Protein AF-A0A941WCB5-F1 (afdb_monomer_lite)

Foldseek 3Di:
DDFQEAEDLDPVSLVVCLVVPGQEYEFEACVQDPPVPRPGDHLVRLLVSQVVSVVRNHAYEYEREHDADPVCLVVVLVSVVSSVVSPHQAYEYPDVVSVVVSCVVPVPHHYHD

Sequence (113 aa):
MLELLSPAGNRESFCAAVDSGANAVYLGLKDFSARKNAGNFTIEELADCVRYAELFDVKVYVAVNTLVKDDEVCPLLRAVGESAAAGVHAFILQDAVLGKKIKALYPELTLHL

Radius of gyration: 13.28 Å; chains: 1; bounding box: 33×26×35 Å

Secondary structure (DSSP, 8-state):
----EEEESSHHHHHHHHHTT-SEEEEEBTTS-S-TTS--B-HHHHHHHHHHHHTTT-EEEEEE-S---TTTHHHHHHHHHHHHHTT--EEEES-HHHHHHHHHH-TT--EE-

Structure (mmCIF, N/CA/C/O backbone):
data_AF-A0A941WCB5-F1
#
_entry.id   AF-A0A941WCB5-F1
#
loop_
_atom_site.group_PDB
_atom_site.id
_atom_site.type_symbol
_atom_site.label_atom_id
_atom_site.label_alt_id
_atom_site.label_comp_id
_atom_site.label_asym_id
_atom_site.label_entity_id
_atom_site.label_seq_id
_atom_site.pdbx_PDB_ins_code
_atom_site.Cartn_x
_atom_site.Cartn_y
_atom_site.Cartn_z
_atom_site.occupancy
_atom_site.B_iso_or_equiv
_atom_site.auth_seq_id
_atom_site.auth_comp_id
_atom_site.auth_asym_id
_atom_site.auth_atom_id
_atom_site.pdbx_PDB_model_num
ATOM 1 N N . MET A 1 1 ? -20.413 3.830 2.139 1.00 63.81 1 MET A N 1
ATOM 2 C CA . MET A 1 1 ? -19.938 4.597 3.311 1.00 63.81 1 MET A CA 1
ATOM 3 C C . MET A 1 1 ? -18.924 5.610 2.815 1.00 63.81 1 MET A C 1
ATOM 5 O O . MET A 1 1 ? -18.231 5.300 1.855 1.00 63.81 1 MET A O 1
ATOM 9 N N . LEU A 1 2 ? -18.900 6.811 3.387 1.00 87.38 2 LEU A N 1
ATOM 10 C CA . LEU A 1 2 ? -17.943 7.850 3.009 1.00 87.38 2 LEU A CA 1
ATOM 11 C C . LEU A 1 2 ? -16.543 7.481 3.525 1.00 87.38 2 LEU A C 1
ATOM 13 O O . LEU A 1 2 ? -16.406 7.074 4.679 1.00 87.38 2 LEU A O 1
ATOM 17 N N . GLU A 1 3 ? -15.527 7.615 2.678 1.00 92.06 3 GLU A N 1
ATOM 18 C CA . GLU A 1 3 ? -14.125 7.404 3.042 1.00 92.06 3 GLU A CA 1
ATOM 19 C C . GLU A 1 3 ? -13.416 8.758 3.167 1.00 92.06 3 GLU A C 1
ATOM 21 O O . GLU A 1 3 ? -13.463 9.580 2.252 1.00 92.06 3 GLU A O 1
ATOM 26 N N . LEU A 1 4 ? -12.779 8.990 4.313 1.00 95.44 4 LEU A N 1
ATOM 27 C CA . LEU A 1 4 ? -11.841 10.074 4.557 1.00 95.44 4 LEU A CA 1
ATOM 28 C C . LEU A 1 4 ? -10.427 9.518 4.370 1.00 95.44 4 LEU A C 1
ATOM 30 O O . LEU A 1 4 ? -9.781 9.079 5.322 1.00 95.44 4 LEU A O 1
ATOM 34 N N . LEU A 1 5 ? -9.988 9.508 3.112 1.00 97.06 5 LEU A N 1
ATOM 35 C CA . LEU A 1 5 ? -8.699 8.973 2.696 1.00 97.06 5 LEU A CA 1
ATOM 36 C C . LEU A 1 5 ? -7.595 10.030 2.837 1.00 97.06 5 LEU A C 1
ATOM 38 O O . LEU A 1 5 ? -7.583 11.022 2.104 1.00 97.06 5 LEU A O 1
ATOM 42 N N . SER A 1 6 ? -6.645 9.803 3.744 1.00 97.25 6 SER A N 1
ATOM 43 C CA . SER A 1 6 ? -5.532 10.728 3.993 1.00 97.25 6 SER A CA 1
ATOM 44 C C . SER A 1 6 ? -4.208 10.240 3.379 1.00 97.25 6 SER A C 1
ATOM 46 O O . SER A 1 6 ? -3.919 9.043 3.428 1.00 97.25 6 SER A O 1
ATOM 48 N N . PRO A 1 7 ? -3.371 11.120 2.797 1.00 95.44 7 PRO A N 1
ATOM 49 C CA . PRO A 1 7 ? -2.013 10.771 2.385 1.00 95.44 7 PRO A CA 1
ATOM 50 C C . PRO A 1 7 ? -1.046 10.672 3.569 1.00 95.44 7 PRO A C 1
ATOM 52 O O . PRO A 1 7 ? -1.016 11.554 4.425 1.00 95.44 7 PRO A O 1
ATOM 55 N N . ALA A 1 8 ? -0.137 9.700 3.521 1.00 94.88 8 ALA A N 1
ATOM 56 C CA . ALA A 1 8 ? 1.017 9.622 4.410 1.00 94.88 8 ALA A CA 1
ATOM 57 C C . ALA A 1 8 ? 2.326 9.522 3.613 1.00 94.88 8 ALA A C 1
ATOM 59 O O . ALA A 1 8 ? 2.521 8.624 2.794 1.00 94.88 8 ALA A O 1
ATOM 60 N N . GLY A 1 9 ? 3.243 10.462 3.855 1.00 91.88 9 GLY A N 1
ATOM 61 C CA . GLY A 1 9 ? 4.572 10.486 3.227 1.00 91.88 9 GLY A CA 1
ATOM 62 C C . GLY A 1 9 ? 5.674 9.851 4.079 1.00 91.88 9 GLY A C 1
ATOM 63 O O . GLY A 1 9 ? 6.772 9.610 3.580 1.00 91.88 9 GLY A O 1
ATOM 64 N N . ASN A 1 10 ? 5.394 9.627 5.361 1.00 92.56 10 ASN A N 1
ATOM 65 C CA . ASN A 1 10 ? 6.266 9.000 6.350 1.00 92.56 10 ASN A CA 1
ATOM 66 C C . ASN A 1 10 ? 5.425 8.485 7.533 1.00 92.56 10 ASN A C 1
ATOM 68 O O . ASN A 1 10 ? 4.228 8.777 7.628 1.00 92.56 10 ASN A O 1
ATOM 72 N N . ARG A 1 11 ? 6.052 7.749 8.455 1.00 94.12 11 ARG A N 1
ATOM 73 C CA . ARG A 1 11 ? 5.361 7.147 9.603 1.00 94.12 11 ARG A CA 1
ATOM 74 C C . ARG A 1 11 ? 4.683 8.163 10.527 1.00 94.12 11 ARG A C 1
ATOM 76 O O . ARG A 1 11 ? 3.586 7.900 10.996 1.00 94.12 11 ARG A O 1
ATOM 83 N N . GLU A 1 12 ? 5.293 9.324 10.754 1.00 95.25 12 GLU A N 1
ATOM 84 C CA . GLU A 1 12 ? 4.706 10.372 11.599 1.00 95.25 12 GLU A CA 1
ATOM 85 C C . GLU A 1 12 ? 3.388 10.890 11.007 1.00 95.25 12 GLU A C 1
ATOM 87 O O . GLU A 1 12 ? 2.368 10.920 11.689 1.00 95.25 12 GLU A O 1
ATOM 92 N N . SER A 1 13 ? 3.376 11.196 9.705 1.00 96.06 13 SER A N 1
ATOM 93 C CA . SER A 1 13 ? 2.158 11.598 8.991 1.00 96.06 13 SER A CA 1
ATOM 94 C C . SER A 1 13 ? 1.107 10.487 8.923 1.00 96.06 13 SER A C 1
ATOM 96 O O . SER A 1 13 ? -0.084 10.782 8.941 1.00 96.06 13 SER A O 1
ATOM 98 N N . PHE A 1 14 ? 1.532 9.218 8.883 1.00 97.62 14 PHE A N 1
ATOM 99 C CA . PHE A 1 14 ? 0.625 8.073 8.936 1.00 97.62 14 PHE A CA 1
ATOM 100 C C . PHE A 1 14 ? -0.111 8.016 10.275 1.00 97.62 14 PHE A C 1
ATOM 102 O O . PHE A 1 14 ? -1.339 8.005 10.291 1.00 97.62 14 PHE A O 1
ATOM 109 N N . CYS A 1 15 ? 0.626 8.047 11.392 1.00 97.19 15 CYS A N 1
ATOM 110 C CA . CYS A 1 15 ? 0.020 8.049 12.723 1.00 97.19 15 CYS A CA 1
ATOM 111 C C . CYS A 1 15 ? -0.876 9.274 12.920 1.00 97.19 15 CYS A C 1
ATOM 113 O O . CYS A 1 15 ? -2.023 9.126 13.319 1.00 97.19 15 CYS A O 1
ATOM 115 N N . ALA A 1 16 ? -0.412 10.464 12.523 1.00 97.75 16 ALA A N 1
ATOM 116 C CA . ALA A 1 16 ? -1.207 11.684 12.624 1.00 97.75 16 ALA A CA 1
ATOM 117 C C . ALA A 1 16 ? -2.533 11.598 11.847 1.00 97.75 16 ALA A C 1
ATOM 119 O O . ALA A 1 16 ? -3.548 12.113 12.313 1.00 97.75 16 ALA A O 1
ATOM 120 N N . ALA A 1 17 ? -2.550 10.948 10.678 1.00 98.12 17 ALA A N 1
ATOM 121 C CA . ALA A 1 17 ? -3.775 10.737 9.910 1.00 98.12 17 ALA A CA 1
ATOM 122 C C . ALA A 1 17 ? -4.763 9.812 10.638 1.00 98.12 17 ALA A C 1
ATOM 124 O O . ALA A 1 17 ? -5.948 10.139 10.713 1.00 98.12 17 ALA A O 1
ATOM 125 N N . VAL A 1 18 ? -4.271 8.699 11.192 1.00 97.69 18 VAL A N 1
ATOM 126 C CA . VAL A 1 18 ? -5.074 7.761 11.995 1.00 97.69 18 VAL A CA 1
ATOM 127 C C . VAL A 1 18 ? -5.637 8.470 13.230 1.00 97.69 18 VAL A C 1
ATOM 129 O O . VAL A 1 18 ? -6.850 8.489 13.429 1.00 97.69 18 VAL A O 1
ATOM 132 N N . ASP A 1 19 ? -4.781 9.151 13.994 1.00 96.50 19 ASP A N 1
ATOM 133 C CA . ASP A 1 19 ? -5.152 9.875 15.216 1.00 96.50 19 ASP A CA 1
ATOM 134 C C . ASP A 1 19 ? -6.148 11.019 14.947 1.00 96.50 19 ASP A C 1
ATOM 136 O O . ASP A 1 19 ? -6.937 11.389 15.818 1.00 96.50 19 ASP A O 1
ATOM 140 N N . SER A 1 20 ? -6.149 11.568 13.727 1.00 96.88 20 SER A N 1
ATOM 141 C CA . SER A 1 20 ? -7.076 12.625 13.297 1.00 96.88 20 SER A CA 1
ATOM 142 C C . SER A 1 20 ? -8.417 12.100 12.767 1.00 96.88 20 SER A C 1
ATOM 144 O O . SER A 1 20 ? -9.243 12.892 12.311 1.00 96.88 20 SER A O 1
ATOM 146 N N . GLY A 1 21 ? -8.656 10.785 12.811 1.00 95.62 21 GLY A N 1
ATOM 147 C CA . GLY A 1 21 ? -9.932 10.175 12.431 1.00 95.62 21 GLY A CA 1
ATOM 148 C C . GLY A 1 21 ? -10.075 9.837 10.945 1.00 95.62 21 GLY A C 1
ATOM 149 O O . GLY A 1 21 ? -11.202 9.696 10.461 1.00 95.62 21 GLY A O 1
ATOM 150 N N . ALA A 1 22 ? -8.971 9.708 10.201 1.00 97.88 22 ALA A N 1
ATOM 151 C CA . ALA A 1 22 ? -9.023 9.110 8.869 1.00 97.88 22 ALA A CA 1
ATOM 152 C C . ALA A 1 22 ? -9.460 7.641 8.977 1.00 97.88 22 ALA A C 1
ATOM 154 O O . ALA A 1 22 ? -8.928 6.901 9.797 1.00 97.88 22 ALA A O 1
ATOM 155 N N . ASN A 1 23 ? -10.398 7.206 8.132 1.00 97.44 23 ASN A N 1
ATOM 156 C CA . ASN A 1 23 ? -10.813 5.796 8.061 1.00 97.44 23 ASN A CA 1
ATOM 157 C C . ASN A 1 23 ? -10.105 5.020 6.936 1.00 97.44 23 ASN A C 1
ATOM 159 O O . ASN A 1 23 ? -10.258 3.804 6.817 1.00 97.44 23 ASN A O 1
ATOM 163 N N . ALA A 1 24 ? -9.292 5.711 6.136 1.00 98.25 24 ALA A N 1
ATOM 164 C CA . ALA A 1 24 ? -8.320 5.102 5.249 1.00 98.25 24 ALA A CA 1
ATOM 165 C C . ALA A 1 24 ? -7.085 6.003 5.118 1.00 98.25 24 ALA A C 1
ATOM 167 O O . ALA A 1 24 ? -7.182 7.233 5.126 1.00 98.25 24 ALA A O 1
ATOM 168 N N . VAL A 1 25 ? -5.914 5.397 4.953 1.00 98.12 25 VAL A N 1
ATOM 169 C CA . VAL A 1 25 ? -4.653 6.102 4.711 1.00 98.12 25 VAL A CA 1
ATOM 170 C C . VAL A 1 25 ? -3.944 5.451 3.533 1.00 98.12 25 VAL A C 1
ATOM 172 O O . VAL A 1 25 ? -3.847 4.226 3.464 1.00 98.12 25 VAL A O 1
ATOM 175 N N . TYR A 1 26 ? -3.430 6.257 2.604 1.00 96.38 26 TYR A N 1
ATOM 176 C CA . TYR A 1 26 ? -2.576 5.752 1.531 1.00 96.38 26 TYR A CA 1
ATOM 177 C C . TYR A 1 26 ? -1.139 6.229 1.671 1.00 96.38 26 TYR A C 1
ATOM 179 O O . TYR A 1 26 ? -0.870 7.351 2.103 1.00 96.38 26 TYR A O 1
ATOM 187 N N . LEU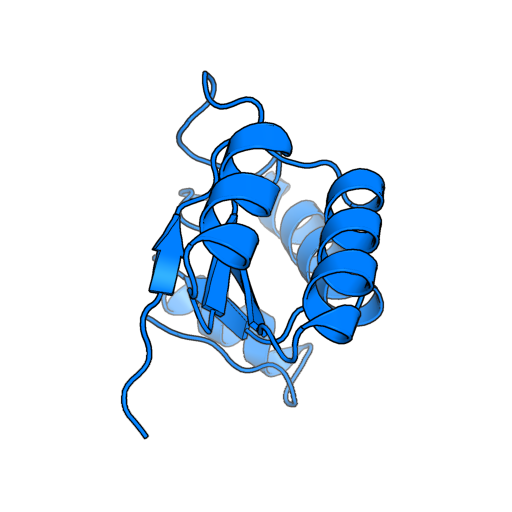 A 1 27 ? -0.215 5.375 1.246 1.00 95.50 27 LEU A N 1
ATOM 188 C CA . LEU A 1 27 ? 1.218 5.631 1.281 1.00 95.50 27 LEU A CA 1
ATOM 189 C C . LEU A 1 27 ? 1.916 5.096 0.028 1.00 95.50 27 LEU A C 1
ATOM 191 O O . LEU A 1 27 ? 1.330 4.339 -0.742 1.00 95.50 27 LEU A O 1
ATOM 195 N N . GLY A 1 28 ? 3.165 5.503 -0.196 1.00 92.81 28 GLY A N 1
ATOM 196 C CA . GLY A 1 28 ? 3.989 5.030 -1.312 1.00 92.81 28 GLY A CA 1
ATOM 197 C C . GLY A 1 28 ? 5.166 4.172 -0.846 1.00 92.81 28 GLY A C 1
ATOM 198 O O . GLY A 1 28 ? 5.763 4.442 0.198 1.00 92.81 28 GLY A O 1
ATOM 199 N N . LEU A 1 29 ? 5.535 3.172 -1.648 1.00 89.75 29 LEU A N 1
ATOM 200 C CA . LEU A 1 29 ? 6.754 2.386 -1.434 1.00 89.75 29 LEU A CA 1
ATOM 201 C C . LEU A 1 29 ? 7.995 3.150 -1.908 1.00 89.75 29 LEU A C 1
ATOM 203 O O . LEU A 1 29 ? 7.928 3.890 -2.892 1.00 89.75 29 LEU A O 1
ATOM 207 N N . LYS A 1 30 ? 9.136 2.952 -1.234 1.00 84.50 30 LYS A N 1
ATOM 208 C CA . LYS A 1 30 ? 10.405 3.642 -1.552 1.00 84.50 30 LYS A CA 1
ATOM 209 C C . LYS A 1 30 ? 10.850 3.438 -3.003 1.00 84.50 30 LYS A C 1
ATOM 211 O O . LYS A 1 30 ? 11.223 4.412 -3.653 1.00 84.50 30 LYS A O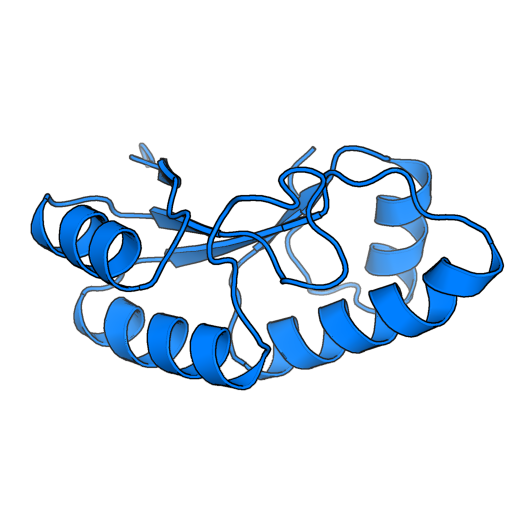 1
ATOM 216 N N . ASP A 1 31 ? 10.727 2.220 -3.519 1.00 74.69 31 ASP A N 1
ATOM 217 C CA . ASP A 1 31 ? 11.233 1.863 -4.852 1.00 74.69 31 ASP A CA 1
ATOM 218 C C . ASP A 1 31 ? 10.266 2.205 -5.999 1.00 74.69 31 ASP A C 1
ATOM 220 O O . ASP A 1 31 ? 10.665 2.220 -7.160 1.00 74.69 31 ASP A O 1
ATOM 224 N N . PHE A 1 32 ? 9.000 2.521 -5.694 1.00 73.94 32 PHE A N 1
ATOM 225 C CA . PHE A 1 32 ? 7.934 2.649 -6.702 1.00 73.94 32 PHE A CA 1
ATOM 226 C C . PHE A 1 32 ? 7.047 3.887 -6.515 1.00 73.94 32 PHE A C 1
ATOM 228 O O . PHE A 1 32 ? 5.908 3.921 -6.986 1.00 73.94 32 PHE A O 1
ATOM 235 N N . SER A 1 33 ? 7.574 4.927 -5.864 1.00 64.31 33 SER A N 1
ATOM 236 C CA . SER A 1 33 ? 6.916 6.226 -5.683 1.00 64.31 33 SER A CA 1
ATOM 237 C C . SER A 1 33 ? 7.599 7.313 -6.516 1.00 64.31 33 SER A C 1
ATOM 239 O O . SER A 1 33 ? 8.807 7.537 -6.415 1.00 64.31 33 SER A O 1
ATOM 241 N N . ALA A 1 34 ? 6.814 8.071 -7.288 1.00 58.06 34 ALA A N 1
ATOM 242 C CA . ALA A 1 34 ? 7.311 9.213 -8.060 1.00 58.06 34 ALA A CA 1
ATOM 243 C C . ALA A 1 34 ? 7.859 10.346 -7.163 1.00 58.06 34 ALA A C 1
ATOM 245 O O . ALA A 1 34 ? 8.623 11.202 -7.617 1.00 58.06 34 ALA A O 1
ATOM 246 N N . ARG A 1 35 ? 7.502 10.358 -5.869 1.00 58.84 35 ARG A N 1
ATOM 247 C CA . ARG A 1 35 ? 8.029 11.308 -4.880 1.00 58.84 35 ARG A CA 1
ATOM 248 C C . ARG A 1 35 ? 9.316 10.761 -4.261 1.00 58.84 35 ARG A C 1
ATOM 250 O O . ARG A 1 35 ? 9.311 10.313 -3.118 1.00 58.84 35 ARG A O 1
ATOM 257 N N . LYS A 1 36 ? 10.432 10.879 -4.988 1.00 51.09 36 LYS A N 1
ATOM 258 C CA . LYS A 1 36 ? 11.782 10.510 -4.507 1.00 51.09 36 LYS A CA 1
ATOM 259 C C . LYS A 1 36 ? 12.221 11.207 -3.204 1.00 51.09 36 LYS A C 1
ATOM 261 O O . LYS A 1 36 ? 13.129 10.716 -2.549 1.00 51.09 36 LYS A O 1
ATOM 266 N N . ASN A 1 37 ? 11.580 12.319 -2.826 1.00 51.41 37 ASN A N 1
ATOM 267 C CA . ASN A 1 37 ? 11.896 13.090 -1.613 1.00 51.41 37 ASN A CA 1
ATOM 268 C C . ASN A 1 37 ? 10.914 12.859 -0.445 1.00 51.41 37 ASN A C 1
ATOM 270 O O . ASN A 1 37 ? 11.061 13.494 0.597 1.00 51.41 37 ASN A O 1
ATOM 274 N N . ALA A 1 38 ? 9.890 12.013 -0.603 1.00 58.28 38 ALA A N 1
ATOM 275 C CA . ALA A 1 38 ? 9.062 11.588 0.525 1.00 58.28 38 ALA A CA 1
ATOM 276 C C . ALA A 1 38 ? 9.783 10.458 1.272 1.00 58.28 38 ALA A C 1
ATOM 278 O O . ALA A 1 38 ? 10.464 9.653 0.641 1.00 58.28 38 ALA A O 1
ATOM 279 N N . GLY A 1 39 ? 9.627 10.387 2.600 1.00 61.19 39 GLY A N 1
ATOM 280 C CA . GLY A 1 39 ? 10.234 9.326 3.412 1.00 61.19 39 GLY A CA 1
ATOM 281 C C . GLY A 1 39 ? 9.925 7.929 2.866 1.00 61.19 39 GLY A C 1
ATOM 282 O O . GLY A 1 39 ? 10.819 7.085 2.877 1.00 61.19 39 GLY A O 1
ATOM 283 N N . ASN A 1 40 ? 8.713 7.753 2.305 1.00 80.88 40 ASN A N 1
ATOM 284 C CA . ASN A 1 40 ? 8.162 6.520 1.731 1.00 80.88 40 ASN A CA 1
ATOM 285 C C . ASN A 1 40 ? 8.366 5.314 2.674 1.00 80.88 40 ASN A C 1
ATOM 287 O O . ASN A 1 40 ? 8.888 5.445 3.779 1.00 80.88 40 ASN A O 1
ATOM 291 N N . PHE A 1 41 ? 7.891 4.137 2.286 1.00 91.81 41 PHE A N 1
ATOM 292 C CA . PHE A 1 41 ? 7.892 2.974 3.173 1.00 91.81 41 PHE A CA 1
ATOM 293 C C . PHE A 1 41 ? 8.631 1.806 2.520 1.00 91.81 41 PHE A C 1
ATOM 295 O O . PHE A 1 41 ? 8.483 1.562 1.319 1.00 91.81 41 PHE A O 1
ATOM 302 N N . THR A 1 42 ? 9.458 1.101 3.293 1.00 93.56 42 THR A N 1
ATOM 303 C CA . THR A 1 42 ? 9.819 -0.285 2.968 1.00 93.56 42 THR A CA 1
ATOM 304 C C . THR A 1 42 ? 8.615 -1.196 3.217 1.00 93.56 42 THR A C 1
ATOM 306 O O . THR A 1 42 ? 7.615 -0.777 3.805 1.00 93.56 42 THR A O 1
ATOM 309 N N . ILE A 1 43 ? 8.702 -2.456 2.791 1.00 93.88 43 ILE A N 1
ATOM 310 C CA . ILE A 1 43 ? 7.659 -3.451 3.070 1.00 93.88 43 ILE A CA 1
ATOM 311 C C . ILE A 1 43 ? 7.510 -3.683 4.579 1.00 93.88 43 ILE A C 1
ATOM 313 O O . ILE A 1 43 ? 6.393 -3.817 5.071 1.00 93.88 43 ILE A O 1
ATOM 317 N N . GLU A 1 44 ? 8.610 -3.666 5.331 1.00 94.94 44 GLU A N 1
ATOM 318 C CA . GLU A 1 44 ? 8.591 -3.814 6.788 1.00 94.94 44 GLU A CA 1
ATOM 319 C C . GLU A 1 44 ? 7.888 -2.626 7.454 1.00 94.94 44 GLU A C 1
ATOM 321 O O . GLU A 1 44 ? 6.993 -2.815 8.277 1.00 94.94 44 GLU A O 1
ATOM 326 N N . GLU A 1 45 ? 8.228 -1.396 7.053 1.00 96.06 45 GLU A N 1
ATOM 327 C CA . GLU A 1 45 ? 7.578 -0.185 7.569 1.00 96.06 45 GLU A CA 1
ATOM 328 C C . GLU A 1 45 ? 6.086 -0.142 7.196 1.00 96.06 45 GLU A C 1
ATOM 330 O O . GLU A 1 45 ? 5.256 0.285 8.001 1.00 96.06 45 GLU A O 1
ATOM 335 N N . LEU A 1 46 ? 5.728 -0.609 5.995 1.00 97.00 46 LEU A N 1
ATOM 336 C CA . LEU A 1 46 ? 4.338 -0.780 5.575 1.00 97.00 46 LEU A CA 1
ATOM 337 C C . LEU A 1 46 ? 3.612 -1.788 6.475 1.00 97.00 46 LEU A C 1
ATOM 339 O O . LEU A 1 46 ? 2.521 -1.487 6.955 1.00 97.00 46 LEU A O 1
ATOM 343 N N . ALA A 1 47 ? 4.202 -2.955 6.732 1.00 97.62 47 ALA A N 1
ATOM 344 C CA . ALA A 1 47 ? 3.601 -3.970 7.593 1.00 97.62 47 ALA A CA 1
ATOM 345 C C . ALA A 1 47 ? 3.369 -3.434 9.014 1.00 97.62 47 ALA A C 1
ATOM 347 O O . ALA A 1 47 ? 2.348 -3.731 9.632 1.00 97.62 47 ALA A O 1
ATOM 348 N N . ASP A 1 48 ? 4.287 -2.621 9.539 1.00 97.88 48 ASP A N 1
ATOM 349 C CA . ASP A 1 48 ? 4.116 -1.939 10.826 1.00 97.88 48 ASP A CA 1
ATOM 350 C C . ASP A 1 48 ? 2.933 -0.963 10.806 1.00 97.88 48 ASP A C 1
ATOM 352 O O . ASP A 1 48 ? 2.170 -0.894 11.772 1.00 97.88 48 ASP A O 1
ATOM 356 N N . CYS A 1 49 ? 2.758 -0.233 9.702 1.00 97.94 49 CYS A N 1
ATOM 357 C CA . CYS A 1 49 ? 1.636 0.684 9.512 1.00 97.94 49 CYS A CA 1
ATOM 358 C C . CYS A 1 49 ? 0.298 -0.056 9.419 1.00 97.94 49 CYS A C 1
ATOM 360 O O . CYS A 1 49 ? -0.667 0.380 10.041 1.00 97.94 49 CYS A O 1
ATOM 362 N N . VAL A 1 50 ? 0.241 -1.188 8.706 1.00 98.31 50 VAL A N 1
ATOM 363 C CA . VAL A 1 50 ? -0.967 -2.028 8.631 1.00 98.31 50 VAL A CA 1
ATOM 364 C C . VAL A 1 50 ? -1.366 -2.522 10.019 1.00 98.31 50 VAL A C 1
ATOM 366 O O . VAL A 1 50 ? -2.507 -2.315 10.424 1.00 98.31 50 VAL A O 1
ATOM 369 N N . ARG A 1 51 ? -0.422 -3.084 10.788 1.00 98.12 51 ARG A N 1
ATOM 370 C CA . ARG A 1 51 ? -0.702 -3.569 12.151 1.00 98.12 51 ARG A CA 1
ATOM 371 C C . ARG A 1 51 ? -1.174 -2.458 13.082 1.00 98.12 51 ARG A C 1
ATOM 373 O O . ARG A 1 51 ? -2.018 -2.697 13.935 1.00 98.12 51 ARG A O 1
ATOM 380 N N . TYR A 1 52 ? -0.622 -1.253 12.946 1.00 97.88 52 TYR A N 1
ATOM 381 C CA . TYR A 1 52 ? -1.073 -0.106 13.729 1.00 97.88 52 TYR A CA 1
ATOM 382 C C . TYR A 1 52 ? -2.483 0.339 13.320 1.00 97.88 52 TYR A C 1
ATOM 384 O O . TYR A 1 52 ? -3.322 0.534 14.189 1.00 97.88 52 TYR A O 1
ATOM 392 N N . ALA A 1 53 ? -2.764 0.451 12.020 1.00 98.06 53 ALA A N 1
ATOM 393 C CA . ALA A 1 53 ? -4.062 0.883 11.503 1.00 98.06 53 ALA A CA 1
ATOM 394 C C . ALA A 1 53 ? -5.206 -0.089 11.837 1.00 98.06 53 ALA A C 1
ATOM 396 O O . ALA A 1 53 ? -6.321 0.351 12.118 1.00 98.06 53 ALA A O 1
ATOM 397 N N . GLU A 1 54 ? -4.920 -1.393 11.886 1.00 97.25 54 GLU A N 1
ATOM 398 C CA . GLU A 1 54 ? -5.877 -2.428 12.292 1.00 97.25 54 GLU A CA 1
ATOM 399 C C . GLU A 1 54 ? -6.431 -2.190 13.708 1.00 97.25 54 GLU A C 1
ATOM 401 O O . GLU A 1 54 ? -7.616 -2.410 13.951 1.00 97.25 54 GLU A O 1
ATOM 406 N N . LEU A 1 55 ? -5.623 -1.640 14.626 1.00 97.06 55 LEU A N 1
ATOM 407 C CA . LEU A 1 55 ? -6.061 -1.297 15.990 1.00 97.06 55 LEU A CA 1
ATOM 408 C C . LEU A 1 55 ? -7.160 -0.222 16.023 1.00 97.06 55 LEU A C 1
ATOM 410 O O . LEU A 1 55 ? -7.834 -0.073 17.043 1.00 97.06 55 LEU A O 1
ATOM 414 N N . PHE A 1 56 ? -7.330 0.524 14.930 1.00 96.88 56 PHE A N 1
ATOM 415 C CA . PHE A 1 56 ? -8.261 1.644 14.805 1.00 96.88 56 PHE A CA 1
ATOM 416 C C . PHE A 1 56 ? -9.306 1.436 13.698 1.00 96.88 56 PHE A C 1
ATOM 418 O O . PHE A 1 56 ? -10.030 2.375 13.378 1.00 96.88 56 PHE A O 1
ATOM 425 N N . ASP A 1 57 ? -9.391 0.232 13.116 1.00 96.88 57 ASP A N 1
ATOM 426 C CA . ASP A 1 57 ? -10.260 -0.077 11.964 1.00 96.88 57 ASP A CA 1
ATOM 427 C C . ASP A 1 57 ? -10.011 0.857 10.757 1.00 96.88 57 ASP A C 1
ATOM 429 O O . ASP A 1 57 ? -10.924 1.274 10.040 1.00 96.88 57 ASP A O 1
ATOM 433 N N . VAL A 1 58 ? -8.741 1.222 10.539 1.00 98.31 58 VAL A N 1
ATOM 434 C CA . VAL A 1 58 ? -8.317 2.095 9.438 1.00 98.31 58 VAL A CA 1
ATOM 435 C C . VAL A 1 58 ? -7.743 1.266 8.296 1.00 98.31 58 VAL A C 1
ATOM 437 O O . VAL A 1 58 ? -6.843 0.446 8.475 1.00 98.31 58 VAL A O 1
ATOM 440 N N . LYS A 1 59 ? -8.226 1.519 7.078 1.00 98.44 59 LYS A N 1
ATOM 441 C CA . LYS A 1 59 ? -7.722 0.838 5.881 1.00 98.44 59 LYS A CA 1
ATOM 442 C C . LYS A 1 59 ? -6.394 1.421 5.424 1.00 98.44 59 LYS A C 1
ATOM 444 O O . LYS A 1 59 ? -6.189 2.632 5.459 1.00 98.44 59 LYS A O 1
ATOM 449 N N . VAL A 1 60 ? -5.521 0.564 4.905 1.00 98.31 60 VAL A N 1
ATOM 450 C CA . VAL A 1 60 ? -4.219 0.970 4.356 1.00 98.31 60 VAL A CA 1
ATOM 451 C C . VAL A 1 60 ? -4.148 0.662 2.876 1.00 98.31 60 VAL A C 1
ATOM 453 O O . VAL A 1 60 ? -4.342 -0.489 2.478 1.00 98.31 60 VAL A O 1
ATOM 456 N N . TYR A 1 61 ? -3.831 1.678 2.075 1.00 97.88 61 TYR A N 1
ATOM 457 C CA . TYR A 1 61 ? -3.662 1.564 0.629 1.00 97.88 61 TYR A CA 1
ATOM 458 C C . TYR A 1 61 ? -2.232 1.882 0.197 1.00 97.88 61 TYR A C 1
ATOM 460 O O . TYR A 1 61 ? -1.559 2.733 0.782 1.00 97.88 61 TYR A O 1
ATOM 468 N N . VAL A 1 62 ? -1.785 1.237 -0.879 1.00 96.25 62 VAL A N 1
ATOM 469 C CA . VAL A 1 62 ? -0.482 1.519 -1.494 1.00 96.25 62 VAL A CA 1
ATOM 470 C C . VAL A 1 62 ? -0.682 2.222 -2.828 1.00 96.25 62 VAL A C 1
ATOM 472 O O . VAL A 1 62 ? -1.349 1.715 -3.726 1.00 96.25 62 VAL A O 1
ATOM 475 N N . ALA A 1 63 ? -0.082 3.397 -2.976 1.00 93.94 63 ALA A N 1
ATOM 476 C CA . ALA A 1 63 ? -0.023 4.108 -4.240 1.00 93.94 63 ALA A CA 1
ATOM 477 C C . ALA A 1 63 ? 1.110 3.552 -5.113 1.00 93.94 63 ALA A C 1
ATOM 479 O O . ALA A 1 63 ? 2.276 3.552 -4.718 1.00 93.94 63 ALA A O 1
ATOM 480 N N . VAL A 1 64 ? 0.755 3.127 -6.325 1.00 90.25 64 VAL A N 1
ATOM 481 C CA . VAL A 1 64 ? 1.663 2.721 -7.403 1.00 90.25 64 VAL A CA 1
ATOM 482 C C . VAL A 1 64 ? 1.453 3.688 -8.569 1.00 90.25 64 VAL A C 1
ATOM 484 O O . VAL A 1 64 ? 0.822 3.392 -9.585 1.00 90.25 64 VAL A O 1
ATOM 487 N N . ASN A 1 65 ? 1.940 4.910 -8.377 1.00 82.94 65 ASN A N 1
ATOM 488 C CA . ASN A 1 65 ? 1.772 6.041 -9.291 1.00 82.94 65 ASN A CA 1
ATOM 489 C C . ASN A 1 65 ? 3.072 6.389 -10.034 1.00 82.94 65 ASN A C 1
ATOM 491 O O . ASN A 1 65 ? 3.376 7.558 -10.271 1.00 82.94 65 ASN A O 1
ATOM 495 N N . THR A 1 66 ? 3.860 5.370 -10.372 1.00 77.50 66 THR A N 1
ATOM 496 C CA . THR A 1 66 ? 5.136 5.526 -11.076 1.00 77.50 66 THR A CA 1
ATOM 497 C C . THR A 1 66 ? 5.037 4.901 -12.458 1.00 77.50 66 THR A C 1
ATOM 499 O O . THR A 1 66 ? 4.470 3.823 -12.614 1.00 77.50 66 THR A O 1
ATOM 502 N N . LEU A 1 67 ? 5.591 5.580 -13.465 1.00 79.38 67 LEU A N 1
ATOM 503 C CA . LEU A 1 67 ? 5.806 4.979 -14.778 1.00 79.38 67 LEU A CA 1
ATOM 504 C C . LEU A 1 67 ? 6.940 3.964 -14.653 1.00 79.38 67 LEU A C 1
ATOM 506 O O . LEU A 1 67 ? 8.068 4.339 -14.342 1.00 79.38 67 LEU A O 1
ATOM 510 N N . VAL A 1 68 ? 6.614 2.695 -14.865 1.00 81.69 68 VAL A N 1
ATOM 511 C CA . VAL A 1 68 ? 7.518 1.567 -14.630 1.00 81.69 68 VAL A CA 1
ATOM 512 C C . VAL A 1 68 ? 8.138 1.144 -15.954 1.00 81.69 68 VAL A C 1
ATOM 514 O O . VAL A 1 68 ? 7.419 0.948 -16.935 1.00 81.69 68 VAL A O 1
ATOM 517 N N . LYS A 1 69 ? 9.466 1.023 -16.001 1.00 85.88 69 LYS A N 1
ATOM 518 C CA . LYS A 1 69 ? 10.170 0.474 -17.166 1.00 85.88 69 LYS A CA 1
ATOM 519 C C . LYS A 1 69 ? 9.998 -1.040 -17.234 1.00 85.88 69 LYS A C 1
ATOM 521 O O . LYS A 1 69 ? 9.689 -1.684 -16.235 1.00 85.88 69 LYS A O 1
ATOM 526 N N . ASP A 1 70 ? 10.237 -1.626 -18.403 1.00 86.69 70 ASP A N 1
ATOM 527 C CA . ASP A 1 70 ? 10.042 -3.066 -18.622 1.00 86.69 70 ASP A CA 1
ATOM 528 C C . ASP A 1 70 ? 10.827 -3.951 -17.634 1.00 86.69 70 ASP A C 1
ATOM 530 O O . ASP A 1 70 ? 10.314 -4.976 -17.184 1.00 86.69 70 ASP A O 1
ATOM 534 N N . ASP A 1 71 ? 12.038 -3.541 -17.250 1.00 88.81 71 ASP A N 1
ATOM 535 C CA . ASP A 1 71 ? 12.894 -4.231 -16.278 1.00 88.81 71 ASP A CA 1
ATOM 536 C C . ASP A 1 71 ? 12.436 -4.065 -14.818 1.00 88.81 71 ASP A C 1
ATOM 538 O O . ASP A 1 71 ? 12.750 -4.899 -13.967 1.00 88.81 71 ASP A O 1
ATOM 542 N N . GLU A 1 72 ? 11.631 -3.045 -14.530 1.00 88.88 72 GLU A N 1
ATOM 543 C CA . GLU A 1 72 ? 11.084 -2.749 -13.202 1.00 88.88 72 GLU A CA 1
ATOM 544 C C . GLU A 1 72 ? 9.720 -3.429 -12.959 1.00 88.88 72 GLU A C 1
ATOM 546 O O . GLU A 1 72 ? 9.272 -3.527 -11.814 1.00 88.88 72 GLU A O 1
ATOM 551 N N . VAL A 1 73 ? 9.073 -3.972 -14.003 1.00 90.38 73 VAL A N 1
ATOM 552 C CA . VAL A 1 73 ? 7.755 -4.628 -13.891 1.00 90.38 73 VAL A CA 1
ATOM 553 C C . VAL A 1 73 ? 7.797 -5.836 -12.954 1.00 90.38 73 VAL A C 1
ATOM 555 O O . VAL A 1 73 ? 6.942 -5.968 -12.082 1.00 90.38 73 VAL A O 1
ATOM 558 N N . CYS A 1 74 ? 8.773 -6.732 -13.113 1.00 91.94 74 CYS A N 1
ATOM 559 C CA . CYS A 1 74 ? 8.878 -7.924 -12.266 1.00 91.94 74 CYS A CA 1
ATOM 560 C C . CYS A 1 74 ? 9.147 -7.577 -10.785 1.00 91.94 74 CYS A C 1
ATOM 562 O O . CYS A 1 74 ? 8.434 -8.105 -9.927 1.00 91.94 74 CYS A O 1
ATOM 564 N N . PRO A 1 75 ? 10.112 -6.690 -10.459 1.00 91.31 75 PRO A N 1
ATOM 565 C CA . PRO A 1 75 ? 10.286 -6.168 -9.103 1.00 91.31 75 PRO A CA 1
ATOM 566 C C . PRO A 1 75 ? 9.014 -5.557 -8.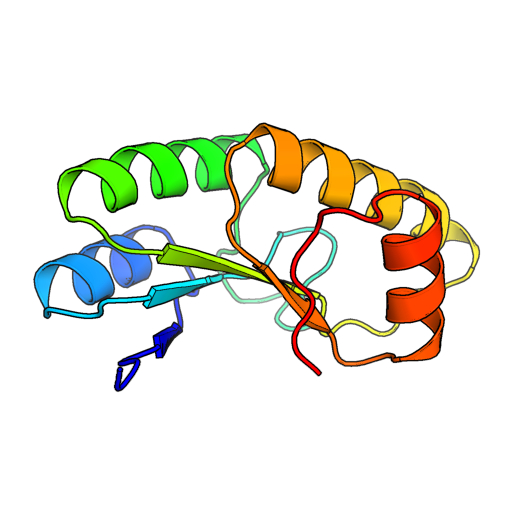511 1.00 91.31 75 PRO A C 1
ATOM 568 O O . PRO A 1 75 ? 8.657 -5.871 -7.378 1.00 91.31 75 PRO A O 1
ATOM 571 N N . LEU A 1 76 ? 8.290 -4.745 -9.285 1.00 91.69 76 LEU A N 1
ATOM 572 C CA . LEU A 1 76 ? 7.053 -4.126 -8.822 1.00 91.69 76 LEU A CA 1
ATOM 573 C C . LEU A 1 76 ? 5.984 -5.168 -8.478 1.00 91.69 76 LEU A C 1
ATOM 575 O O . LEU A 1 76 ? 5.354 -5.084 -7.428 1.00 91.69 76 LEU A O 1
ATOM 579 N N . LEU A 1 77 ? 5.770 -6.155 -9.352 1.00 93.38 77 LEU A N 1
ATOM 580 C CA . LEU A 1 77 ? 4.780 -7.209 -9.116 1.00 93.38 77 LEU A CA 1
ATOM 581 C C . LEU A 1 77 ? 5.103 -8.011 -7.848 1.00 93.38 77 LEU A C 1
ATOM 583 O O . LEU A 1 77 ? 4.190 -8.367 -7.107 1.00 93.38 77 LEU A O 1
ATOM 587 N N . ARG A 1 78 ? 6.393 -8.233 -7.559 1.00 94.06 78 ARG A N 1
ATOM 588 C CA . ARG A 1 78 ? 6.831 -8.833 -6.293 1.00 94.06 78 ARG A CA 1
ATOM 589 C C . ARG A 1 78 ? 6.479 -7.946 -5.100 1.00 94.06 78 A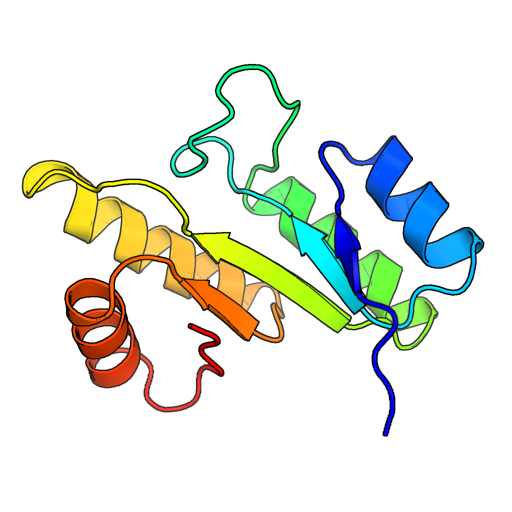RG A C 1
ATOM 591 O O . ARG A 1 78 ? 5.867 -8.441 -4.160 1.00 94.06 78 ARG A O 1
ATOM 598 N N . ALA A 1 79 ? 6.789 -6.653 -5.165 1.00 94.00 79 ALA A N 1
ATOM 599 C CA . ALA A 1 79 ? 6.474 -5.710 -4.093 1.00 94.00 79 ALA A CA 1
ATOM 600 C C . ALA A 1 79 ? 4.959 -5.584 -3.840 1.00 94.00 79 ALA A C 1
ATOM 602 O O . ALA A 1 79 ? 4.531 -5.440 -2.695 1.00 94.00 79 ALA A O 1
ATOM 603 N N . VAL A 1 80 ? 4.132 -5.689 -4.888 1.00 95.38 80 VAL A N 1
ATOM 604 C CA . VAL A 1 80 ? 2.664 -5.766 -4.772 1.00 95.38 80 VAL A CA 1
ATOM 605 C C . VAL A 1 80 ? 2.246 -7.020 -4.004 1.00 95.38 80 VAL A C 1
ATOM 607 O O . VAL A 1 80 ? 1.447 -6.919 -3.077 1.00 95.38 80 VAL A O 1
ATOM 610 N N . GLY A 1 81 ? 2.812 -8.183 -4.337 1.00 96.50 81 GLY A N 1
ATOM 611 C CA . GLY A 1 81 ? 2.552 -9.430 -3.615 1.00 96.50 81 GLY A CA 1
ATOM 612 C C . GLY A 1 81 ? 2.976 -9.374 -2.144 1.00 96.50 81 GLY A C 1
ATOM 613 O O . GLY A 1 81 ? 2.223 -9.790 -1.268 1.00 96.50 81 GLY A O 1
ATOM 614 N N . GLU A 1 82 ? 4.147 -8.806 -1.857 1.00 96.75 82 GLU A N 1
ATOM 615 C CA . GLU A 1 82 ? 4.648 -8.605 -0.491 1.00 96.75 82 GLU A CA 1
ATOM 616 C C . GLU A 1 82 ? 3.762 -7.632 0.304 1.00 96.75 82 GLU A C 1
ATOM 618 O O . GLU A 1 82 ? 3.411 -7.901 1.451 1.00 96.75 82 GLU A O 1
ATOM 623 N N . SER A 1 83 ? 3.316 -6.543 -0.328 1.00 97.00 83 SER A N 1
ATOM 624 C CA . SER A 1 83 ? 2.383 -5.580 0.271 1.00 97.00 83 SER A CA 1
ATOM 625 C C . SER A 1 83 ? 1.012 -6.201 0.554 1.00 97.00 83 SER A C 1
ATOM 627 O O . SER A 1 83 ? 0.420 -5.958 1.604 1.00 97.00 83 SER A O 1
ATOM 629 N N . ALA A 1 84 ? 0.509 -7.031 -0.362 1.00 97.12 84 ALA A N 1
ATOM 630 C CA . ALA A 1 84 ? -0.727 -7.779 -0.164 1.00 97.12 84 ALA A CA 1
ATOM 631 C C . ALA A 1 84 ? -0.605 -8.765 1.007 1.00 97.12 84 ALA A C 1
ATOM 633 O O . ALA A 1 84 ? -1.482 -8.806 1.867 1.00 97.12 84 ALA A O 1
ATOM 634 N N . ALA A 1 85 ? 0.507 -9.502 1.090 1.00 97.25 85 ALA A N 1
ATOM 635 C CA . ALA A 1 85 ? 0.790 -10.403 2.206 1.00 97.25 85 ALA A CA 1
ATOM 636 C C . ALA A 1 85 ? 0.922 -9.663 3.551 1.00 97.25 85 ALA A C 1
ATOM 638 O O . ALA A 1 85 ? 0.604 -10.231 4.593 1.00 97.25 85 ALA A O 1
ATOM 639 N N . ALA A 1 86 ? 1.341 -8.393 3.531 1.00 97.25 86 ALA A N 1
ATOM 640 C CA . ALA A 1 86 ? 1.392 -7.528 4.707 1.00 97.25 86 ALA A CA 1
ATOM 641 C C . ALA A 1 86 ? 0.017 -6.993 5.160 1.00 97.25 86 ALA A C 1
ATOM 643 O O . ALA A 1 86 ? -0.049 -6.339 6.197 1.00 97.25 86 ALA A O 1
ATOM 644 N N . GLY A 1 87 ? -1.066 -7.257 4.416 1.00 97.06 87 GLY A N 1
ATOM 645 C CA . GLY A 1 87 ? -2.434 -6.861 4.780 1.00 97.06 87 GLY A CA 1
ATOM 646 C C . GLY A 1 87 ? -2.901 -5.527 4.185 1.00 97.06 87 GLY A C 1
ATOM 647 O O . GLY A 1 87 ? -3.822 -4.895 4.704 1.00 97.06 87 GLY A O 1
ATOM 648 N N . VAL A 1 88 ? -2.285 -5.068 3.091 1.00 97.56 88 VAL A N 1
ATOM 649 C CA . VAL A 1 88 ? -2.784 -3.905 2.339 1.00 97.56 88 VAL A CA 1
ATOM 650 C C . VAL A 1 88 ? -4.178 -4.182 1.778 1.00 97.56 88 VAL A C 1
ATOM 652 O O . VAL A 1 88 ? -4.446 -5.238 1.213 1.00 97.56 88 VAL A O 1
ATOM 655 N N . HIS A 1 89 ? -5.062 -3.194 1.897 1.00 98.06 89 HIS A N 1
ATOM 656 C CA . HIS A 1 89 ? -6.475 -3.329 1.552 1.00 98.06 89 HIS A CA 1
ATOM 657 C C . HIS A 1 89 ? -6.761 -3.029 0.074 1.00 98.06 89 HIS A C 1
ATOM 659 O O . HIS A 1 89 ? -7.696 -3.587 -0.502 1.00 98.06 89 HIS A O 1
ATOM 665 N N . ALA A 1 90 ? -5.982 -2.132 -0.538 1.00 97.56 90 ALA A N 1
ATOM 666 C CA . ALA A 1 90 ? -6.107 -1.779 -1.948 1.00 97.56 90 ALA A CA 1
ATOM 667 C C . ALA A 1 90 ? -4.832 -1.125 -2.500 1.00 97.56 90 ALA A C 1
ATOM 669 O O . ALA A 1 90 ? -4.014 -0.581 -1.754 1.00 97.56 90 ALA A O 1
ATOM 670 N N . PHE A 1 91 ? -4.707 -1.125 -3.826 1.00 96.81 91 PHE A N 1
ATOM 671 C CA . PHE A 1 91 ? -3.663 -0.400 -4.549 1.00 96.81 91 PHE A CA 1
ATOM 672 C C . PHE A 1 91 ? -4.273 0.718 -5.390 1.00 96.81 91 PHE A C 1
ATOM 674 O O . PHE A 1 91 ? -5.254 0.492 -6.094 1.00 96.81 91 PHE A O 1
ATOM 681 N N . ILE A 1 92 ? -3.679 1.909 -5.345 1.00 95.56 92 ILE A N 1
ATOM 682 C CA . ILE A 1 92 ? -4.069 3.063 -6.164 1.00 95.56 92 ILE A CA 1
ATOM 683 C C . ILE A 1 92 ? -3.101 3.138 -7.340 1.00 95.56 92 ILE A C 1
ATOM 685 O O . ILE A 1 92 ? -1.907 3.366 -7.145 1.00 95.56 92 ILE A O 1
ATOM 689 N N . LEU A 1 93 ? -3.599 2.918 -8.550 1.00 92.69 93 LEU A N 1
ATOM 690 C CA . LEU A 1 93 ? -2.792 2.767 -9.754 1.00 92.69 93 LEU A CA 1
ATOM 691 C C . LEU A 1 93 ? -2.999 3.944 -10.702 1.00 92.69 93 LEU A C 1
ATOM 693 O O . LEU A 1 93 ? -4.116 4.400 -10.896 1.00 92.69 93 LEU A O 1
ATOM 697 N N . GLN A 1 94 ? -1.926 4.374 -11.363 1.00 89.81 94 GLN A N 1
ATOM 698 C CA . GLN A 1 94 ? -2.022 5.348 -12.457 1.00 89.81 94 GLN A CA 1
ATOM 699 C C . GLN A 1 94 ? -2.134 4.679 -13.841 1.00 89.81 94 GLN A C 1
ATOM 701 O O . GLN A 1 94 ? -2.725 5.242 -14.761 1.00 89.81 94 GLN A O 1
ATOM 706 N N . ASP A 1 95 ? -1.554 3.487 -14.010 1.00 91.00 95 ASP A N 1
ATOM 707 C CA . ASP A 1 95 ? -1.488 2.773 -15.290 1.00 91.00 95 ASP A CA 1
ATOM 708 C C . ASP A 1 95 ? -2.456 1.576 -15.313 1.00 91.00 95 ASP A C 1
ATOM 710 O O . ASP A 1 95 ? -2.280 0.575 -14.611 1.00 91.00 95 ASP A O 1
ATOM 714 N N . ALA A 1 96 ? -3.473 1.654 -16.176 1.00 91.56 96 ALA A N 1
ATOM 715 C CA . ALA A 1 96 ? -4.469 0.599 -16.344 1.00 91.56 96 ALA A CA 1
ATOM 716 C C . ALA A 1 96 ? -3.908 -0.695 -16.968 1.00 91.56 96 ALA A C 1
ATOM 718 O O . ALA A 1 96 ? -4.429 -1.780 -16.699 1.00 91.56 96 ALA A O 1
ATOM 719 N N . VAL A 1 97 ? -2.864 -0.620 -17.802 1.00 91.94 97 VAL A N 1
ATOM 720 C CA . VAL A 1 97 ? -2.196 -1.802 -18.373 1.00 91.94 97 VAL A CA 1
ATOM 721 C C . VAL A 1 97 ? -1.471 -2.561 -17.271 1.00 91.94 97 VAL A C 1
ATOM 723 O O . VAL A 1 97 ? -1.605 -3.783 -17.177 1.00 91.94 97 VAL A O 1
ATOM 726 N N . LEU A 1 98 ? -0.766 -1.844 -16.396 1.00 91.81 98 LEU A N 1
ATOM 727 C CA . LEU A 1 98 ? -0.163 -2.444 -15.213 1.00 91.81 98 LEU A CA 1
ATOM 728 C C . LEU A 1 98 ? -1.231 -3.042 -14.287 1.00 91.81 98 LEU A C 1
ATOM 730 O O . LEU A 1 98 ? -1.085 -4.180 -13.841 1.00 91.81 98 LEU A O 1
ATOM 734 N N . GLY A 1 99 ? -2.337 -2.326 -14.063 1.00 94.44 99 GLY A N 1
ATOM 735 C CA . GLY A 1 99 ? -3.457 -2.829 -13.267 1.00 94.44 99 GLY A CA 1
ATOM 736 C C . GLY A 1 99 ? -4.026 -4.147 -13.787 1.00 94.44 99 GLY A C 1
ATOM 737 O O . GLY A 1 99 ? -4.277 -5.060 -13.003 1.00 94.44 99 GLY A O 1
ATOM 738 N N . LYS A 1 100 ? -4.136 -4.315 -15.111 1.00 94.62 100 LYS A N 1
ATOM 739 C CA . LYS A 1 100 ? -4.528 -5.600 -15.716 1.00 94.62 100 LYS A CA 1
ATOM 740 C C . LYS A 1 100 ? -3.530 -6.719 -15.412 1.00 94.62 100 LYS A C 1
ATOM 742 O O . LYS A 1 100 ? -3.961 -7.833 -15.125 1.00 94.62 100 LYS A O 1
ATOM 747 N N . LYS A 1 101 ? -2.220 -6.442 -15.448 1.00 94.69 101 LYS A N 1
ATOM 748 C CA . LYS A 1 101 ? -1.185 -7.433 -15.096 1.00 94.69 101 LYS A CA 1
ATOM 749 C C . LYS A 1 101 ? -1.279 -7.842 -13.626 1.00 94.69 101 LYS A C 1
ATOM 751 O O . LYS A 1 101 ? -1.263 -9.034 -13.336 1.00 94.69 101 LYS A O 1
ATOM 756 N N . ILE A 1 102 ? -1.436 -6.872 -12.722 1.00 95.50 102 ILE A N 1
ATOM 757 C CA . ILE A 1 102 ? -1.621 -7.133 -11.287 1.00 95.50 102 ILE A CA 1
ATOM 758 C C . ILE A 1 102 ? -2.871 -7.986 -11.069 1.00 95.50 102 ILE A C 1
ATOM 760 O O . ILE A 1 102 ? -2.791 -9.019 -10.417 1.00 95.50 102 ILE A O 1
ATOM 764 N N . LYS A 1 103 ? -4.007 -7.614 -1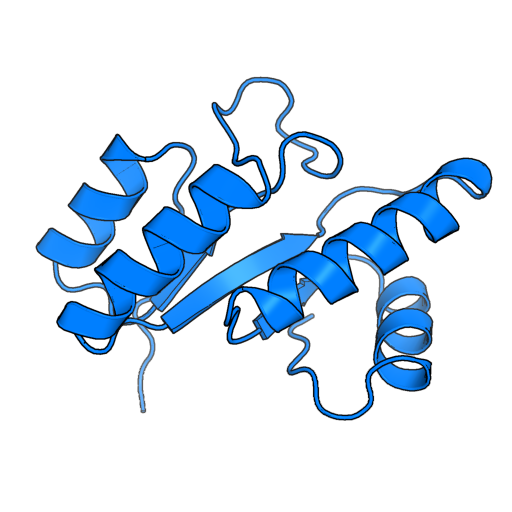1.670 1.00 96.12 103 LYS A N 1
ATOM 765 C CA . LYS A 1 103 ? -5.273 -8.338 -11.495 1.00 96.12 103 LYS A CA 1
ATOM 766 C C . LYS A 1 103 ? -5.251 -9.756 -12.072 1.00 96.12 103 LYS A C 1
ATOM 768 O O . LYS A 1 103 ? -5.960 -10.618 -11.570 1.00 96.12 103 LYS A O 1
ATOM 773 N N . ALA A 1 104 ? -4.451 -10.003 -13.110 1.00 96.81 104 ALA A N 1
ATOM 774 C CA . ALA A 1 104 ? -4.261 -11.344 -13.658 1.00 96.81 104 ALA A CA 1
ATOM 775 C C . ALA A 1 104 ? -3.467 -12.263 -12.712 1.00 96.81 104 ALA A C 1
ATOM 777 O O . ALA A 1 104 ? -3.727 -13.462 -12.682 1.00 96.81 104 ALA A O 1
ATOM 778 N N . LEU A 1 105 ? -2.513 -11.710 -11.954 1.00 96.06 105 LEU A N 1
ATOM 779 C CA . LEU A 1 105 ? -1.696 -12.458 -10.991 1.00 96.06 105 LEU A CA 1
ATOM 780 C C . LEU A 1 105 ? -2.350 -12.576 -9.613 1.00 96.06 105 LEU A C 1
ATOM 782 O O . LEU A 1 105 ? -2.205 -13.608 -8.966 1.00 96.06 105 LEU A O 1
ATOM 786 N N . TYR A 1 106 ? -3.078 -11.542 -9.198 1.00 95.75 106 TYR A N 1
ATOM 787 C CA . TYR A 1 106 ? -3.731 -11.443 -7.896 1.00 95.75 106 TYR A CA 1
ATOM 788 C C . TYR A 1 106 ? -5.204 -11.019 -8.067 1.00 95.75 106 TYR A C 1
ATOM 790 O O . TYR A 1 106 ? -5.559 -9.844 -7.879 1.00 95.75 106 TYR A O 1
ATOM 798 N N . PRO A 1 107 ? -6.085 -11.943 -8.499 1.00 96.44 107 PRO A N 1
ATOM 799 C CA . PRO A 1 107 ? -7.483 -11.646 -8.817 1.00 96.44 107 PRO A CA 1
ATOM 800 C C . PRO A 1 107 ? -8.299 -11.104 -7.642 1.00 96.44 107 PRO A C 1
ATOM 802 O O . PRO A 1 107 ? -9.307 -10.433 -7.854 1.00 96.44 107 PRO A O 1
ATOM 805 N N . GLU A 1 108 ? -7.875 -11.357 -6.412 1.00 96.44 108 GLU A N 1
ATOM 806 C CA . GLU A 1 108 ? -8.512 -10.916 -5.174 1.00 96.44 108 GLU A CA 1
ATOM 807 C C . GLU A 1 108 ? -8.193 -9.464 -4.792 1.00 96.44 108 GLU A C 1
ATOM 809 O O . GLU A 1 108 ? -8.983 -8.846 -4.082 1.00 96.44 108 GLU A O 1
ATOM 814 N N . LEU A 1 109 ? -7.096 -8.877 -5.293 1.00 96.81 109 LEU A N 1
ATOM 815 C CA . LEU A 1 109 ? -6.686 -7.534 -4.871 1.00 96.81 109 LEU A CA 1
ATOM 816 C C . LEU A 1 109 ? -7.649 -6.455 -5.349 1.00 96.81 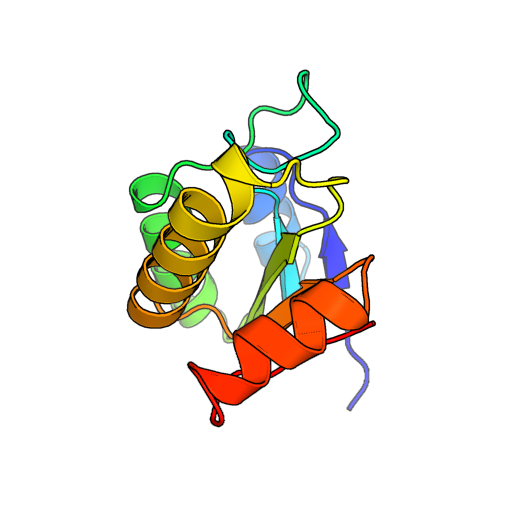109 LEU A C 1
ATOM 818 O O . LEU A 1 109 ? -8.033 -6.401 -6.523 1.00 96.81 109 LEU A O 1
ATOM 822 N N . THR A 1 110 ? -7.986 -5.538 -4.452 1.00 97.62 110 THR A N 1
ATOM 823 C CA . THR A 1 110 ? -8.735 -4.332 -4.799 1.00 97.62 110 THR A CA 1
ATOM 824 C C . THR A 1 110 ? -7.795 -3.326 -5.454 1.00 97.62 110 THR A C 1
ATOM 826 O O . THR A 1 110 ? -6.768 -2.961 -4.883 1.00 97.62 110 THR A O 1
ATOM 829 N N . LEU A 1 111 ? -8.145 -2.874 -6.659 1.00 97.00 111 LEU A N 1
ATOM 830 C CA . LEU A 1 111 ? -7.390 -1.871 -7.407 1.00 97.00 111 LEU A CA 1
ATOM 831 C C . LEU A 1 111 ? -8.281 -0.650 -7.636 1.00 97.00 111 LEU A C 1
ATOM 833 O O . LEU A 1 111 ? -9.409 -0.791 -8.110 1.00 97.00 111 LEU A O 1
ATOM 837 N N . HIS A 1 112 ? -7.769 0.529 -7.310 1.00 95.00 112 HIS A N 1
ATOM 838 C CA . HIS A 1 112 ? -8.373 1.824 -7.603 1.00 95.00 112 HIS A CA 1
ATOM 839 C C . HIS A 1 112 ? -7.583 2.473 -8.750 1.00 95.00 112 HIS A C 1
ATOM 841 O O . HIS A 1 112 ? -6.355 2.369 -8.775 1.00 95.00 112 HIS A O 1
ATOM 847 N N . LEU A 1 113 ? -8.280 3.109 -9.694 1.00 86.62 113 LEU A N 1
ATOM 848 C CA . LEU A 1 113 ? -7.709 3.871 -10.814 1.00 86.62 113 LEU A CA 1
ATOM 849 C C . LEU A 1 113 ? -8.043 5.354 -10.655 1.00 86.62 113 LEU A C 1
ATOM 851 O O . LEU A 1 113 ? -9.172 5.631 -10.186 1.00 86.62 113 LEU A O 1
#

pLDDT: mean 91.38, std 10.45, range [51.09, 98.44]